Protein AF-A0A0M8W036-F1 (afdb_monomer_lite)

Foldseek 3Di:
DKEKEWADDDPPVVLVVVVVVQVVQFPDWDDPFSFWIWGWGQCVSVVHPPQDDDPNIDTDITGYEYDPGGPPVVVCVVCVPPDDVCVVPVDDDPTDMDIDDDDDDDDPD

Sequence (109 aa):
MLVIELAEAVPRVAIQRLRGFLLGASARFEEKRVGEYDLNIHAESLGITDAGDVDGRRPVLVSLMGPGIGDEAVFEAEHADEVDQESLIGFTPTHAVDVVALVMSPVVV

Radius of gyration: 16.45 Å; chains: 1; bounding box: 38×30×38 Å

Secondary structure (DSSP, 8-state):
-EEEEESSPPPHHHHHHHHHHHHHH-SEEEEEETTEEEEEEEGGGGT-----TTTTEEEEEEEEEBTTBS-HHHHHHHHTT---HHHHHSS--S--EEEEE--------

Structure (mmCIF, N/CA/C/O backbone):
data_AF-A0A0M8W036-F1
#
_entry.id   AF-A0A0M8W036-F1
#
loop_
_atom_site.group_PDB
_atom_site.id
_atom_site.type_symbol
_atom_site.label_atom_id
_atom_site.label_alt_id
_atom_site.label_comp_id
_atom_site.label_asym_id
_atom_site.label_entity_id
_atom_site.label_seq_id
_atom_site.pdbx_PDB_ins_code
_atom_site.Cartn_x
_atom_site.Cartn_y
_atom_site.Cartn_z
_atom_site.occupancy
_ato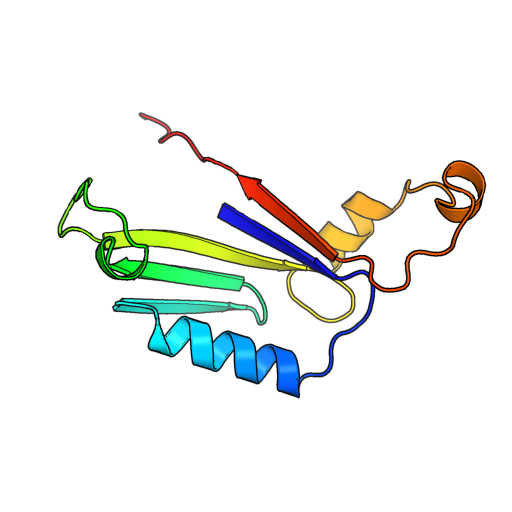m_site.B_iso_or_equiv
_atom_site.auth_seq_id
_atom_site.auth_comp_id
_atom_site.auth_asym_id
_atom_site.auth_atom_id
_atom_site.pdbx_PDB_model_num
ATOM 1 N N . MET A 1 1 ? 4.247 0.476 11.893 1.00 84.50 1 MET A N 1
ATOM 2 C CA . MET A 1 1 ? 4.124 0.925 10.494 1.00 84.50 1 MET A CA 1
ATOM 3 C C . MET A 1 1 ? 4.289 -0.290 9.603 1.00 84.50 1 MET A C 1
ATOM 5 O O . MET A 1 1 ? 5.144 -1.113 9.900 1.00 84.50 1 MET A O 1
ATOM 9 N N . LEU A 1 2 ? 3.448 -0.426 8.586 1.00 89.62 2 LEU A N 1
ATOM 10 C CA . LEU A 1 2 ? 3.546 -1.439 7.542 1.00 89.62 2 LEU A CA 1
ATOM 11 C C . LEU A 1 2 ? 3.945 -0.731 6.246 1.00 89.62 2 LEU A C 1
ATOM 13 O O . LEU A 1 2 ? 3.231 0.173 5.821 1.00 89.62 2 LEU A O 1
ATOM 17 N N . VAL A 1 3 ? 5.056 -1.124 5.641 1.00 90.62 3 VAL A N 1
ATOM 18 C CA . VAL A 1 3 ? 5.494 -0.631 4.330 1.00 90.62 3 VAL A CA 1
ATOM 19 C C . VAL A 1 3 ? 5.396 -1.779 3.335 1.00 90.62 3 VAL A C 1
ATOM 21 O O . VAL A 1 3 ? 5.726 -2.914 3.673 1.00 90.62 3 VAL A O 1
ATOM 24 N N . ILE A 1 4 ? 4.877 -1.491 2.146 1.00 91.81 4 ILE A N 1
ATOM 25 C CA . ILE A 1 4 ? 4.826 -2.412 1.016 1.00 91.81 4 ILE A CA 1
ATOM 26 C C . ILE A 1 4 ? 5.508 -1.720 -0.158 1.00 91.81 4 ILE A C 1
ATOM 28 O O . ILE A 1 4 ? 4.964 -0.769 -0.724 1.00 91.81 4 ILE A O 1
ATOM 32 N N . GLU A 1 5 ? 6.683 -2.204 -0.516 1.00 91.69 5 GLU A N 1
ATOM 33 C CA . GLU A 1 5 ? 7.448 -1.718 -1.659 1.00 91.69 5 GLU A CA 1
ATOM 34 C C . GLU A 1 5 ? 7.105 -2.541 -2.895 1.00 91.69 5 GLU A C 1
ATOM 36 O O . GLU A 1 5 ? 6.937 -3.759 -2.830 1.00 91.69 5 GLU A O 1
ATOM 41 N N . LEU A 1 6 ? 6.937 -1.863 -4.024 1.00 90.62 6 LEU A N 1
ATOM 42 C CA . LEU A 1 6 ? 6.476 -2.423 -5.284 1.00 90.62 6 LEU A CA 1
ATOM 43 C C . LEU A 1 6 ? 7.513 -2.084 -6.349 1.00 90.62 6 LEU A C 1
ATOM 45 O O . LEU A 1 6 ? 7.615 -0.933 -6.757 1.00 90.62 6 LEU A O 1
ATOM 49 N N . ALA A 1 7 ? 8.247 -3.078 -6.841 1.00 86.75 7 ALA A N 1
ATOM 50 C CA . ALA A 1 7 ? 9.274 -2.847 -7.859 1.00 86.75 7 ALA A CA 1
ATOM 51 C C . ALA A 1 7 ? 8.717 -2.405 -9.221 1.00 86.75 7 ALA A C 1
ATOM 53 O O . ALA A 1 7 ? 9.435 -1.852 -10.048 1.00 86.75 7 ALA A O 1
ATOM 54 N N . GLU A 1 8 ? 7.432 -2.654 -9.471 1.00 88.06 8 GLU A N 1
ATOM 55 C CA . GLU A 1 8 ? 6.762 -2.276 -10.708 1.00 88.06 8 GLU A CA 1
ATOM 56 C C . GLU A 1 8 ? 5.490 -1.482 -10.424 1.00 88.06 8 GLU A C 1
ATOM 58 O O . GLU A 1 8 ? 4.811 -1.669 -9.409 1.00 88.06 8 GLU A O 1
ATOM 63 N N . ALA A 1 9 ? 5.116 -0.632 -11.381 1.00 90.12 9 ALA A N 1
ATOM 64 C CA . ALA A 1 9 ? 3.861 0.097 -11.324 1.00 90.12 9 ALA A CA 1
ATOM 65 C C . ALA A 1 9 ? 2.671 -0.874 -11.278 1.00 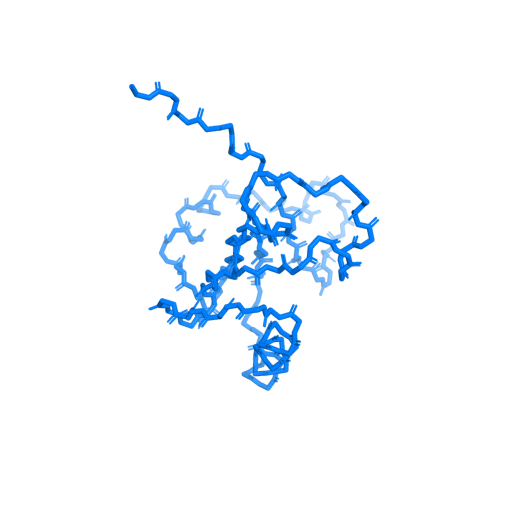90.12 9 ALA A C 1
ATOM 67 O O . ALA A 1 9 ? 2.399 -1.629 -12.215 1.00 90.12 9 ALA A O 1
ATOM 68 N N . VAL A 1 10 ? 1.900 -0.808 -10.197 1.00 88.12 10 VAL A N 1
ATOM 69 C CA . VAL A 1 10 ? 0.731 -1.667 -10.011 1.00 88.12 10 VAL A CA 1
ATOM 70 C C . VAL A 1 10 ? -0.504 -1.048 -10.682 1.00 88.12 10 VAL A C 1
ATOM 72 O O . VAL A 1 10 ? -0.734 0.163 -10.588 1.00 88.12 10 VAL A O 1
ATOM 75 N N . PRO A 1 11 ? -1.375 -1.851 -11.329 1.00 92.31 11 PRO A N 1
ATOM 76 C CA . PRO A 1 11 ? -2.608 -1.342 -11.910 1.00 92.31 11 PRO A CA 1
ATOM 77 C C . PRO A 1 11 ? -3.459 -0.577 -10.892 1.00 92.31 11 PRO A C 1
ATOM 79 O O . PRO A 1 11 ? -3.768 -1.083 -9.812 1.00 92.31 11 PRO A O 1
ATOM 82 N N . ARG A 1 12 ? -3.955 0.606 -11.281 1.00 91.31 12 ARG A N 1
ATOM 83 C CA . ARG A 1 12 ? -4.808 1.458 -10.425 1.00 91.31 12 ARG A CA 1
ATOM 84 C C . ARG A 1 12 ? -5.983 0.703 -9.798 1.00 91.31 12 ARG A C 1
ATOM 86 O O . ARG A 1 12 ? -6.366 0.994 -8.671 1.00 91.31 12 ARG A O 1
ATOM 93 N N . VAL A 1 13 ? -6.548 -0.280 -10.503 1.00 95.12 13 VAL A N 1
ATOM 94 C CA . VAL A 1 13 ? -7.647 -1.114 -9.989 1.00 95.12 13 VAL A CA 1
ATOM 95 C C . VAL A 1 13 ? -7.249 -1.928 -8.753 1.00 95.12 13 VAL A C 1
ATOM 97 O O . VAL A 1 13 ? -8.070 -2.092 -7.856 1.00 95.12 13 VAL A O 1
ATOM 100 N N . ALA A 1 14 ? -6.010 -2.413 -8.668 1.00 92.56 14 ALA A N 1
ATOM 101 C CA . ALA A 1 14 ? -5.530 -3.145 -7.500 1.00 92.56 14 ALA A CA 1
ATOM 102 C C . ALA A 1 14 ? -5.361 -2.206 -6.298 1.00 92.56 14 ALA A C 1
ATOM 104 O O . ALA A 1 14 ? -5.814 -2.537 -5.205 1.00 92.56 14 ALA A O 1
ATOM 105 N N . ILE A 1 15 ? -4.850 -0.992 -6.525 1.00 92.56 15 ILE A N 1
ATOM 106 C CA . ILE A 1 15 ? -4.749 0.050 -5.490 1.00 92.56 15 ILE A CA 1
ATOM 107 C C . ILE A 1 15 ? -6.135 0.433 -4.957 1.00 92.56 15 ILE A C 1
ATOM 109 O O . ILE A 1 15 ? -6.345 0.501 -3.750 1.00 92.56 15 ILE A O 1
ATOM 113 N N . GLN A 1 16 ? -7.126 0.596 -5.840 1.00 94.50 16 GLN A N 1
ATOM 114 C CA . GLN A 1 16 ? -8.506 0.879 -5.430 1.00 94.50 16 GLN A CA 1
ATOM 115 C C . GLN A 1 16 ? -9.146 -0.278 -4.650 1.00 94.50 16 GLN A C 1
ATOM 117 O O . GLN A 1 16 ? -9.900 -0.041 -3.707 1.00 94.50 16 GLN A O 1
ATOM 122 N N . ARG A 1 17 ? -8.838 -1.532 -5.008 1.00 95.88 17 ARG A N 1
ATOM 123 C CA . ARG A 1 17 ? -9.296 -2.711 -4.255 1.00 95.88 17 ARG A CA 1
ATOM 124 C C . ARG A 1 17 ? -8.693 -2.753 -2.857 1.00 95.88 17 ARG A C 1
ATOM 126 O O . ARG A 1 17 ? -9.437 -2.953 -1.901 1.00 95.88 17 ARG A O 1
ATOM 133 N N . LEU A 1 18 ? -7.386 -2.522 -2.736 1.00 93.19 18 LEU A N 1
ATOM 134 C CA . LEU A 1 18 ? -6.714 -2.447 -1.442 1.00 93.19 18 LEU A CA 1
ATOM 135 C C . LEU A 1 18 ? -7.299 -1.319 -0.591 1.00 93.19 18 LEU A C 1
ATOM 137 O O . LEU A 1 18 ? -7.693 -1.555 0.545 1.00 93.19 18 LEU A O 1
ATOM 141 N N . ARG A 1 19 ? -7.463 -0.122 -1.161 1.00 94.62 19 ARG A N 1
ATOM 142 C CA . ARG A 1 19 ? -8.117 1.009 -0.494 1.00 94.62 19 ARG A CA 1
ATOM 143 C C . ARG A 1 19 ? -9.509 0.646 0.027 1.00 94.62 19 ARG A C 1
ATOM 145 O O . ARG A 1 19 ? -9.828 0.942 1.174 1.00 94.62 19 ARG A O 1
ATOM 152 N N . GLY A 1 20 ? -10.337 0.003 -0.799 1.00 95.31 20 GLY A N 1
ATOM 153 C CA . GLY A 1 20 ? -11.675 -0.443 -0.403 1.00 95.31 20 GLY A CA 1
ATOM 154 C C . GLY A 1 20 ? -11.646 -1.461 0.740 1.00 95.31 20 GLY A C 1
ATOM 155 O O . GLY A 1 20 ? -12.445 -1.359 1.669 1.00 95.31 20 GLY A O 1
ATOM 156 N N . PHE A 1 21 ? -10.696 -2.396 0.704 1.00 92.50 21 PHE A N 1
ATOM 157 C CA . PHE A 1 21 ? -10.469 -3.349 1.787 1.00 92.50 21 PHE A CA 1
ATOM 158 C C . PHE A 1 21 ? -10.055 -2.651 3.091 1.00 92.50 21 PHE A C 1
ATOM 160 O O . PHE A 1 21 ? -10.688 -2.872 4.121 1.00 92.50 21 PHE A O 1
ATOM 167 N N . LEU A 1 22 ? -9.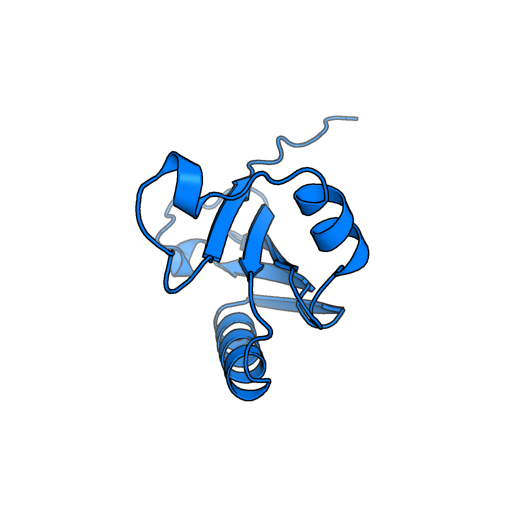052 -1.766 3.046 1.00 92.50 22 LEU A N 1
ATOM 168 C CA . LEU A 1 22 ? -8.567 -1.029 4.218 1.00 92.50 22 LEU A CA 1
ATOM 169 C C . LEU A 1 22 ? -9.669 -0.157 4.828 1.00 92.50 22 LEU A C 1
ATOM 171 O O . LEU A 1 22 ? -9.833 -0.144 6.046 1.00 92.50 22 LEU A O 1
ATOM 175 N N . LEU A 1 23 ? -10.466 0.517 3.996 1.00 93.19 23 LEU A N 1
ATOM 176 C CA . LEU A 1 23 ? -11.617 1.297 4.446 1.00 93.19 23 LEU A CA 1
ATOM 177 C C . LEU A 1 23 ? -12.647 0.425 5.178 1.00 93.19 23 LEU A C 1
ATOM 179 O O . LEU A 1 23 ? -13.132 0.821 6.231 1.00 93.19 23 LEU A O 1
ATOM 183 N N . GLY A 1 24 ? -12.966 -0.757 4.643 1.00 90.44 24 GLY A N 1
ATOM 184 C CA . GLY A 1 24 ? -13.914 -1.682 5.271 1.00 90.44 24 GLY A CA 1
ATOM 185 C C . GLY A 1 24 ? -13.393 -2.324 6.560 1.00 90.44 24 GLY A C 1
ATOM 186 O O . GLY A 1 24 ? -14.183 -2.647 7.442 1.00 90.44 24 GLY A O 1
ATOM 187 N N . ALA A 1 25 ? -12.076 -2.496 6.682 1.00 85.75 25 ALA A N 1
ATOM 188 C CA . ALA A 1 25 ? -11.441 -3.101 7.851 1.00 85.75 25 ALA A CA 1
ATOM 189 C C . ALA A 1 25 ? -11.186 -2.111 9.005 1.00 85.75 25 ALA A C 1
ATOM 191 O O . ALA A 1 25 ? -10.880 -2.539 10.119 1.00 85.75 25 ALA A O 1
ATOM 192 N N . SER A 1 26 ? -11.2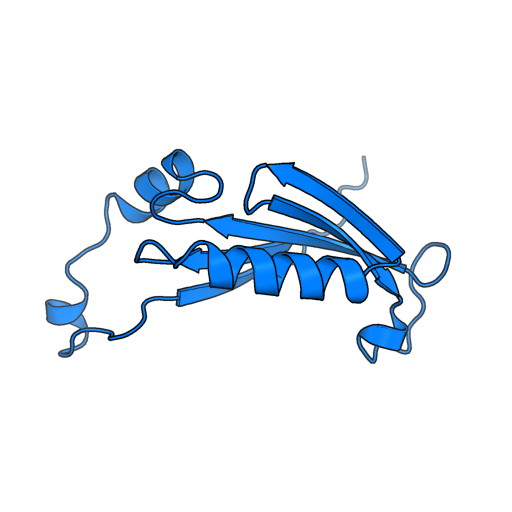98 -0.801 8.761 1.00 90.56 26 SER A N 1
ATOM 193 C CA . SER A 1 26 ? -10.864 0.229 9.709 1.00 90.56 26 SER A CA 1
ATOM 194 C C . SER A 1 26 ? -12.032 0.951 10.384 1.00 90.56 26 SER A C 1
ATOM 196 O O . SER A 1 26 ? -13.028 1.293 9.757 1.00 90.56 26 SER A O 1
ATOM 198 N N . ALA A 1 27 ? -11.877 1.257 11.672 1.00 89.12 27 ALA A N 1
ATOM 199 C CA . ALA A 1 27 ? -12.761 2.144 12.431 1.00 89.12 27 ALA A CA 1
ATOM 200 C C . ALA A 1 27 ? -12.528 3.628 12.096 1.00 89.12 27 ALA A C 1
ATOM 202 O O . ALA A 1 27 ? -13.453 4.437 12.144 1.00 89.12 27 ALA A O 1
ATOM 203 N N . ARG A 1 28 ? -11.283 3.992 11.761 1.00 92.19 28 ARG A N 1
ATOM 204 C CA . ARG A 1 28 ? -10.917 5.286 11.169 1.00 92.19 28 ARG A CA 1
ATOM 205 C C . ARG A 1 28 ? -10.007 5.034 9.981 1.00 92.19 28 ARG A C 1
ATOM 207 O O . ARG A 1 28 ? -9.104 4.212 10.083 1.00 92.19 28 ARG A O 1
ATOM 214 N N . PHE A 1 29 ? -10.238 5.769 8.904 1.00 94.50 29 PHE A N 1
ATOM 215 C CA . PHE A 1 29 ? -9.454 5.709 7.682 1.00 94.50 29 PHE A CA 1
ATOM 216 C C . PHE A 1 29 ? -9.136 7.133 7.236 1.00 94.50 29 PHE A C 1
ATOM 218 O O . PHE A 1 29 ? -10.048 7.945 7.062 1.00 94.50 29 PHE A O 1
ATOM 225 N N . GLU A 1 30 ? -7.860 7.424 7.036 1.00 96.44 30 GLU A N 1
ATOM 226 C CA . GLU A 1 30 ? -7.380 8.667 6.449 1.00 96.44 30 GLU A CA 1
ATOM 227 C C . GLU A 1 30 ? -6.308 8.340 5.407 1.00 96.44 30 GLU A C 1
ATOM 229 O O . GLU A 1 30 ? -5.376 7.591 5.675 1.00 96.44 30 GLU A O 1
ATOM 234 N N . GLU A 1 31 ? -6.458 8.878 4.200 1.00 95.19 31 GLU A N 1
ATOM 235 C CA . GLU A 1 31 ? -5.490 8.718 3.115 1.00 95.19 31 GLU A CA 1
ATOM 236 C C . GLU A 1 31 ? -4.808 10.068 2.901 1.00 95.19 31 GLU A C 1
ATOM 238 O O . GLU A 1 31 ? -5.426 10.998 2.379 1.00 95.19 31 GLU A O 1
ATOM 243 N N . LYS A 1 32 ? -3.558 10.197 3.358 1.00 91.12 32 LYS A N 1
ATOM 244 C CA . LYS A 1 32 ? -2.802 11.465 3.298 1.00 91.12 32 LYS A CA 1
ATOM 245 C C . LYS A 1 32 ? -2.331 11.756 1.877 1.00 91.12 32 LYS A C 1
ATOM 247 O O . LYS A 1 32 ? -2.364 12.895 1.415 1.00 91.12 32 LYS A O 1
ATOM 252 N N . ARG A 1 33 ? -1.940 10.694 1.176 1.00 90.75 33 ARG A N 1
ATOM 253 C CA . ARG A 1 33 ? -1.608 10.646 -0.250 1.00 90.75 33 ARG A CA 1
ATOM 254 C C . ARG A 1 33 ? -1.975 9.267 -0.785 1.00 90.75 33 ARG A C 1
ATOM 256 O O . ARG A 1 33 ? -2.128 8.325 -0.013 1.00 90.75 33 ARG A O 1
ATOM 263 N N . VAL A 1 34 ? -2.095 9.134 -2.104 1.00 91.81 34 VAL A N 1
ATOM 264 C CA . VAL A 1 34 ? -2.361 7.828 -2.724 1.00 91.81 34 VAL A CA 1
ATOM 265 C C . VAL A 1 34 ? -1.246 6.852 -2.345 1.00 91.81 34 VAL A C 1
ATOM 267 O O . VAL A 1 34 ? -0.091 7.080 -2.697 1.00 91.81 34 VAL A O 1
ATOM 270 N N . GLY A 1 35 ? -1.612 5.781 -1.639 1.00 92.12 35 GLY A N 1
ATOM 271 C CA . GLY A 1 35 ? -0.678 4.783 -1.116 1.00 92.12 35 GLY A CA 1
ATOM 272 C C . GLY A 1 35 ? -0.304 4.953 0.359 1.00 92.12 35 GLY A C 1
ATOM 273 O O . GLY A 1 35 ? 0.277 4.035 0.914 1.00 92.12 35 GLY A O 1
ATOM 274 N N . GLU A 1 36 ? -0.671 6.050 1.026 1.00 94.44 36 GLU A N 1
ATOM 275 C CA . GLU A 1 36 ? -0.370 6.269 2.448 1.00 94.44 36 GLU A CA 1
ATOM 276 C C . GLU A 1 36 ? -1.656 6.365 3.273 1.00 94.44 36 GLU A C 1
ATOM 278 O O . GLU A 1 36 ? -2.449 7.303 3.126 1.00 94.44 36 GLU A O 1
ATOM 283 N N . TYR A 1 37 ? -1.846 5.393 4.160 1.00 94.56 37 TYR A N 1
ATOM 284 C CA . TYR A 1 37 ? -3.077 5.183 4.908 1.00 94.56 37 TYR A CA 1
ATOM 285 C C . TYR A 1 37 ? -2.818 5.199 6.411 1.00 94.56 37 TYR A C 1
ATOM 287 O O . TYR A 1 37 ? -2.101 4.353 6.942 1.00 94.56 37 TYR A O 1
ATOM 295 N N . ASP A 1 38 ? -3.457 6.133 7.101 1.00 94.44 38 ASP A N 1
ATOM 296 C CA . ASP A 1 38 ? -3.490 6.228 8.555 1.00 94.44 38 ASP A CA 1
ATOM 297 C C . ASP A 1 38 ? -4.808 5.621 9.055 1.00 94.44 38 ASP A C 1
ATOM 299 O O . ASP A 1 38 ? -5.906 6.123 8.779 1.00 94.44 38 ASP A O 1
ATOM 303 N N . LEU A 1 39 ? -4.703 4.467 9.712 1.00 92.31 39 LEU A N 1
ATOM 304 C CA . LEU A 1 39 ? -5.829 3.614 10.067 1.00 92.31 39 LEU A CA 1
ATOM 305 C C . LEU A 1 39 ? -5.935 3.470 11.581 1.00 92.31 39 LEU A C 1
ATOM 307 O O . LEU A 1 39 ? -4.935 3.329 12.277 1.00 92.31 39 LEU A O 1
ATOM 311 N N . ASN A 1 40 ? -7.161 3.381 12.091 1.00 91.12 40 ASN A N 1
ATOM 312 C CA . ASN A 1 40 ? -7.414 2.736 13.378 1.00 91.12 40 ASN A CA 1
ATOM 313 C C . ASN A 1 40 ? -8.224 1.472 13.140 1.00 91.12 40 ASN A C 1
ATOM 315 O O . ASN A 1 40 ? -9.342 1.554 12.633 1.00 91.12 40 ASN A O 1
ATOM 319 N N . ILE A 1 41 ? -7.691 0.321 13.536 1.00 86.94 41 ILE A N 1
ATOM 320 C CA . ILE A 1 41 ? -8.338 -0.984 13.365 1.00 86.94 41 ILE A CA 1
ATOM 321 C C . ILE A 1 41 ? -8.770 -1.505 14.737 1.00 86.94 41 ILE A C 1
ATOM 323 O O . ILE A 1 41 ? -8.058 -1.324 15.724 1.00 86.94 41 ILE A O 1
ATOM 327 N N . HIS A 1 42 ? -9.938 -2.139 14.827 1.00 82.31 42 HIS A N 1
ATOM 328 C CA . HIS A 1 42 ? -10.338 -2.836 16.051 1.00 82.31 42 HIS A CA 1
ATOM 329 C C . HIS A 1 42 ? -9.402 -4.024 16.306 1.00 82.31 42 HIS A C 1
ATOM 331 O O . HIS A 1 42 ? -9.192 -4.839 15.409 1.00 82.31 42 HIS A O 1
ATOM 337 N N . ALA A 1 43 ? -8.856 -4.144 17.520 1.00 77.69 43 ALA A N 1
ATOM 338 C CA . ALA A 1 43 ? -7.940 -5.232 17.877 1.00 77.69 43 ALA A CA 1
ATOM 339 C C . ALA A 1 43 ? -8.562 -6.619 17.619 1.00 77.69 43 ALA A C 1
ATOM 341 O O . ALA A 1 43 ? -7.900 -7.514 17.097 1.00 77.69 43 ALA A O 1
ATOM 342 N N . GLU A 1 44 ? -9.865 -6.754 17.869 1.00 78.69 44 GLU A N 1
ATOM 343 C CA . GLU A 1 44 ? -10.646 -7.968 17.609 1.00 78.69 44 GLU A CA 1
ATOM 344 C C . GLU A 1 44 ? -10.645 -8.370 16.127 1.00 78.69 44 GLU A C 1
ATOM 346 O O . GLU A 1 44 ? -10.489 -9.549 15.810 1.00 78.69 44 GLU A O 1
ATOM 351 N N . SER A 1 45 ? -10.729 -7.400 15.208 1.00 79.06 45 SER A N 1
ATOM 352 C CA . SER A 1 45 ? -10.643 -7.645 13.760 1.00 79.06 45 SER A CA 1
ATOM 353 C C . SER A 1 45 ? -9.267 -8.160 13.328 1.00 79.06 45 SER A C 1
ATOM 355 O O . SER A 1 45 ? -9.146 -8.765 12.266 1.00 79.06 45 SER A O 1
ATOM 357 N N . LEU A 1 46 ? -8.234 -7.929 14.142 1.00 73.62 46 LEU A N 1
ATOM 358 C CA . LEU A 1 46 ? -6.874 -8.436 13.942 1.00 73.62 46 LEU A CA 1
ATOM 359 C C . LEU A 1 46 ? -6.622 -9.758 14.687 1.00 73.62 46 LEU A C 1
ATOM 361 O O . LEU A 1 46 ? -5.501 -10.260 14.670 1.00 73.62 46 LEU A O 1
ATOM 365 N N . GLY A 1 47 ? -7.631 -10.317 15.367 1.00 75.00 47 GLY A N 1
ATOM 366 C CA . GLY A 1 47 ? -7.473 -11.500 16.217 1.00 75.00 47 GLY A CA 1
ATOM 367 C C . GLY A 1 47 ? -6.657 -11.239 17.489 1.00 75.00 47 GLY A C 1
ATOM 368 O O . GLY A 1 47 ? -6.163 -12.181 18.106 1.00 75.00 47 GLY A O 1
ATOM 369 N N . ILE A 1 48 ? -6.497 -9.973 17.883 1.00 71.56 48 ILE A N 1
ATOM 370 C CA . ILE A 1 48 ? -5.748 -9.560 19.070 1.00 71.56 48 ILE A CA 1
ATOM 371 C C . ILE A 1 48 ? -6.731 -9.428 20.234 1.00 71.56 48 ILE A C 1
ATOM 373 O O . ILE A 1 48 ? -7.614 -8.574 20.222 1.00 71.56 48 ILE A O 1
ATOM 377 N N . THR A 1 49 ? -6.564 -10.264 21.258 1.00 66.88 49 THR A N 1
ATOM 378 C CA . THR A 1 49 ? -7.415 -10.261 22.462 1.00 66.88 49 THR A CA 1
ATOM 379 C C . THR A 1 49 ? -6.953 -9.273 23.530 1.00 66.88 49 THR A C 1
ATOM 381 O O . THR A 1 49 ? -7.690 -9.006 24.475 1.00 66.88 49 THR A O 1
ATOM 384 N N . ASP A 1 50 ? -5.733 -8.748 23.407 1.00 66.94 50 ASP A N 1
ATOM 385 C CA . ASP A 1 50 ? -5.204 -7.730 24.309 1.00 66.94 50 ASP A CA 1
ATOM 386 C C . ASP A 1 50 ? -5.652 -6.345 23.827 1.00 66.94 50 ASP A C 1
ATOM 388 O O . ASP A 1 50 ? -5.089 -5.767 22.889 1.00 66.94 50 ASP A O 1
ATOM 392 N N . ALA A 1 51 ? -6.727 -5.837 24.431 1.00 57.31 51 ALA A N 1
ATOM 393 C CA . ALA A 1 51 ? -7.243 -4.495 24.202 1.00 57.31 51 ALA A CA 1
ATOM 394 C C . ALA A 1 51 ? -6.261 -3.476 24.796 1.00 57.31 51 ALA A C 1
ATOM 396 O O . ALA A 1 51 ? -6.444 -2.967 25.893 1.00 57.31 51 ALA A O 1
ATOM 397 N N . GLY A 1 52 ? -5.165 -3.217 24.087 1.00 57.25 52 GLY A N 1
ATOM 398 C CA . GLY A 1 52 ? -4.209 -2.185 24.515 1.00 57.25 52 GLY A CA 1
ATOM 399 C C . GLY A 1 52 ? -4.802 -0.779 24.408 1.00 57.25 52 GLY A C 1
ATOM 400 O O . GLY A 1 52 ? -5.978 -0.624 24.090 1.00 57.25 52 GLY A O 1
ATOM 401 N N . ASP A 1 53 ? -3.949 0.214 24.629 1.00 59.22 53 ASP A N 1
ATOM 402 C CA . ASP A 1 53 ? -4.344 1.534 25.119 1.00 59.22 53 ASP A CA 1
ATOM 403 C C . ASP A 1 53 ? -5.434 2.265 24.303 1.00 59.22 53 ASP A C 1
ATOM 405 O O . ASP A 1 53 ? -5.377 2.337 23.076 1.00 59.22 53 ASP A O 1
ATOM 409 N N . VAL A 1 54 ? -6.407 2.786 25.061 1.00 58.06 54 VAL A N 1
ATOM 410 C CA . VAL A 1 54 ? -7.649 3.508 24.717 1.00 58.06 54 VAL A CA 1
ATOM 411 C C . VAL A 1 54 ? -8.555 2.848 23.651 1.00 58.06 54 VAL A C 1
ATOM 413 O O . VAL A 1 54 ? -8.255 2.774 22.462 1.00 58.06 54 VAL A O 1
ATOM 416 N N . ASP A 1 55 ? -9.747 2.422 24.086 1.00 70.69 55 ASP A N 1
ATOM 417 C CA . ASP A 1 55 ? -10.879 1.944 23.266 1.00 70.69 55 ASP A CA 1
ATOM 418 C C . ASP A 1 55 ? -10.671 0.658 22.433 1.00 70.69 55 ASP A C 1
ATOM 420 O O . ASP A 1 55 ? -11.485 0.349 21.558 1.00 70.69 55 ASP A O 1
ATOM 424 N N . GLY A 1 56 ? -9.614 -0.127 22.684 1.00 75.88 56 GLY A N 1
ATOM 425 C CA . GLY A 1 56 ? -9.399 -1.417 22.004 1.00 75.88 56 GLY A CA 1
ATOM 426 C C . GLY A 1 56 ? -9.102 -1.285 20.504 1.00 75.88 56 GLY A C 1
ATOM 427 O O . GLY A 1 56 ? -9.278 -2.233 19.731 1.00 75.88 56 GLY A O 1
ATOM 428 N N . ARG A 1 57 ? -8.664 -0.098 20.075 1.00 81.75 57 ARG A N 1
ATOM 429 C CA . ARG A 1 57 ? -8.257 0.197 18.700 1.00 81.75 57 ARG A CA 1
ATOM 430 C C . ARG A 1 57 ? -6.737 0.213 18.597 1.00 81.75 57 ARG A C 1
ATOM 432 O O . ARG A 1 57 ? -6.014 0.403 19.573 1.00 81.75 57 ARG A O 1
ATOM 439 N N . ARG A 1 58 ? -6.238 -0.036 17.394 1.00 82.19 58 ARG A N 1
ATOM 440 C CA . ARG A 1 58 ? -4.813 -0.043 17.082 1.00 82.19 58 ARG A CA 1
ATOM 441 C C . ARG A 1 58 ? -4.538 0.936 15.952 1.00 82.19 58 ARG A C 1
ATOM 443 O O . ARG A 1 58 ? -5.089 0.728 14.867 1.00 82.19 58 ARG A O 1
ATOM 450 N N . PRO A 1 59 ? -3.707 1.965 16.185 1.00 87.19 59 PRO A N 1
ATOM 451 C CA . PRO A 1 59 ? -3.234 2.806 15.103 1.00 87.19 59 PRO A CA 1
ATOM 452 C C . PRO A 1 59 ? -2.291 1.991 14.214 1.00 87.19 59 PRO A C 1
ATOM 454 O O . PRO A 1 59 ? -1.362 1.337 14.696 1.00 87.19 59 PRO A O 1
ATOM 457 N N . VAL A 1 60 ? -2.537 2.019 12.910 1.00 87.00 60 VAL A N 1
ATOM 458 C CA . VAL A 1 60 ? -1.730 1.350 11.892 1.00 87.00 60 VAL A CA 1
ATOM 459 C C . VAL A 1 60 ? -1.503 2.328 10.751 1.00 87.00 60 VAL A C 1
ATOM 461 O O . VAL A 1 60 ? -2.440 2.731 10.071 1.00 87.00 60 VAL A O 1
ATOM 464 N N . LEU A 1 61 ? -0.241 2.678 10.526 1.00 91.19 61 LEU A N 1
ATOM 465 C CA . LEU A 1 61 ? 0.184 3.377 9.318 1.00 91.19 61 LEU A CA 1
ATOM 466 C C . LEU A 1 61 ? 0.578 2.338 8.266 1.00 91.19 61 LEU A C 1
ATOM 468 O O . LEU A 1 61 ? 1.439 1.503 8.559 1.00 91.19 61 LEU A O 1
ATOM 472 N N . VAL A 1 62 ? -0.038 2.395 7.086 1.00 92.31 62 VAL A N 1
ATOM 473 C CA . VAL A 1 62 ? 0.288 1.573 5.911 1.00 92.31 62 VAL A CA 1
ATOM 474 C C . VAL A 1 62 ? 0.822 2.482 4.804 1.00 92.31 62 VAL A C 1
ATOM 476 O O . VAL A 1 62 ? 0.136 3.427 4.425 1.00 92.31 62 VAL A O 1
ATOM 479 N N . SER A 1 63 ? 2.008 2.191 4.275 1.00 92.94 63 SER A N 1
ATOM 480 C CA . SER A 1 63 ? 2.626 2.914 3.159 1.00 92.94 63 SER A CA 1
ATOM 481 C C . SER A 1 63 ? 2.870 1.967 1.989 1.00 92.94 63 SER A 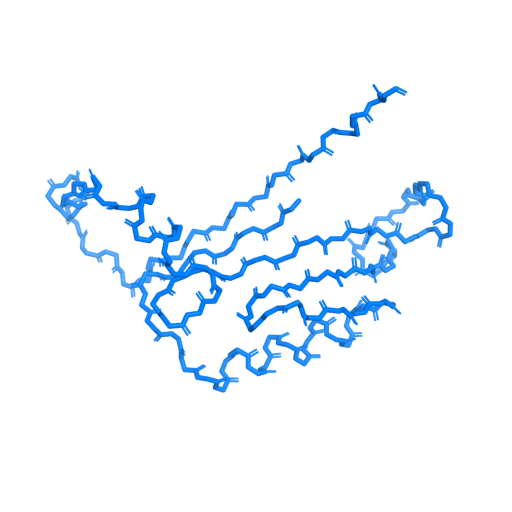C 1
ATOM 483 O O . SER A 1 63 ? 3.458 0.906 2.171 1.00 92.94 63 SER A O 1
ATOM 485 N N . LEU A 1 64 ? 2.406 2.334 0.800 1.00 94.06 64 LEU A N 1
ATOM 486 C CA . LEU A 1 64 ? 2.737 1.700 -0.472 1.00 94.06 64 LEU A CA 1
ATOM 487 C C . LEU A 1 64 ? 3.741 2.590 -1.183 1.00 94.06 64 LEU A C 1
ATOM 489 O O . LEU A 1 64 ? 3.463 3.777 -1.347 1.00 94.06 64 LEU A O 1
ATOM 493 N N . MET A 1 65 ? 4.859 2.034 -1.624 1.00 92.50 65 MET A N 1
ATOM 494 C CA . MET A 1 65 ? 5.937 2.790 -2.259 1.00 92.50 65 MET A CA 1
ATOM 495 C C . MET A 1 65 ? 6.409 2.048 -3.505 1.00 92.50 65 MET A C 1
ATOM 497 O O . MET A 1 65 ? 6.373 0.822 -3.542 1.00 92.50 65 MET A O 1
ATOM 501 N N . GLY A 1 66 ? 6.756 2.785 -4.553 1.00 91.94 66 GLY A N 1
ATOM 502 C CA . GLY A 1 66 ? 7.153 2.212 -5.835 1.00 91.94 66 GLY A CA 1
ATOM 503 C C . GLY A 1 66 ? 6.776 3.112 -7.009 1.00 91.94 66 GLY A C 1
ATOM 504 O O . GLY A 1 66 ? 6.196 4.186 -6.802 1.00 91.94 66 GLY A O 1
ATOM 505 N N . PRO A 1 67 ? 7.039 2.677 -8.252 1.00 92.06 67 PRO A N 1
ATOM 506 C CA . PRO A 1 67 ? 6.802 3.492 -9.435 1.00 92.06 67 PRO A CA 1
ATOM 507 C C . PRO A 1 67 ? 5.353 3.997 -9.525 1.00 92.06 67 PRO A C 1
ATOM 509 O O . PRO A 1 67 ? 4.394 3.221 -9.629 1.00 92.06 67 PRO A O 1
ATOM 512 N N . GLY A 1 68 ? 5.180 5.321 -9.492 1.00 91.75 68 GLY A N 1
ATOM 513 C CA . GLY A 1 68 ? 3.888 6.003 -9.575 1.00 91.75 68 GLY A CA 1
ATOM 514 C C . GLY A 1 68 ? 2.957 5.889 -8.355 1.00 91.75 68 GLY A C 1
ATOM 515 O O . GLY A 1 68 ? 1.768 6.210 -8.493 1.00 91.75 68 GLY A O 1
ATOM 516 N N . ILE A 1 69 ? 3.433 5.450 -7.181 1.00 93.00 69 ILE A N 1
ATOM 517 C CA . ILE A 1 69 ? 2.633 5.386 -5.944 1.00 93.00 69 ILE A CA 1
ATOM 518 C C . ILE A 1 69 ? 3.421 5.783 -4.689 1.00 93.00 69 ILE A C 1
ATOM 520 O O . ILE A 1 69 ? 4.619 5.547 -4.582 1.00 93.00 69 ILE A O 1
ATOM 524 N N . GLY A 1 70 ? 2.727 6.381 -3.714 1.00 90.69 70 GLY A N 1
ATOM 525 C CA . GLY A 1 70 ? 3.335 6.779 -2.449 1.00 90.69 70 GLY A CA 1
ATOM 526 C C . GLY A 1 70 ? 4.396 7.854 -2.619 1.00 90.69 70 GLY A C 1
ATOM 527 O O . GLY A 1 70 ? 4.206 8.818 -3.373 1.00 90.69 70 GLY A O 1
ATOM 528 N N . ASP A 1 71 ? 5.488 7.713 -1.870 1.00 90.56 71 ASP A N 1
ATOM 529 C CA . ASP A 1 71 ? 6.679 8.546 -2.005 1.00 90.56 71 ASP A CA 1
ATOM 530 C C . ASP A 1 71 ? 7.722 7.879 -2.910 1.00 90.56 71 ASP A C 1
ATOM 532 O O . ASP A 1 71 ? 8.680 7.263 -2.454 1.00 90.56 71 ASP A O 1
ATOM 536 N N . GLU A 1 72 ? 7.504 8.002 -4.218 1.00 91.00 72 GLU A N 1
ATOM 537 C CA . GLU A 1 72 ? 8.406 7.475 -5.247 1.00 91.00 72 GLU A CA 1
ATOM 538 C C . GLU A 1 72 ? 9.827 8.045 -5.123 1.00 91.00 72 GLU A C 1
ATOM 540 O O . GLU A 1 72 ? 10.789 7.343 -5.391 1.00 91.00 72 GLU A O 1
ATOM 545 N N . ALA A 1 73 ? 9.992 9.285 -4.648 1.00 91.19 73 ALA A N 1
ATOM 546 C CA . ALA A 1 73 ? 11.321 9.865 -4.476 1.00 91.19 73 ALA A CA 1
ATOM 547 C C . ALA A 1 73 ? 12.114 9.182 -3.352 1.00 91.19 73 ALA A C 1
ATOM 549 O O . ALA A 1 73 ? 13.325 9.017 -3.483 1.00 91.19 73 ALA A O 1
ATOM 550 N N . VAL A 1 74 ? 11.446 8.794 -2.260 1.00 89.88 74 VAL A N 1
ATOM 551 C CA . VAL A 1 74 ? 12.076 8.008 -1.189 1.00 89.88 74 VAL A CA 1
ATOM 552 C C . VAL A 1 74 ? 12.394 6.599 -1.680 1.00 89.88 74 VAL A C 1
ATOM 554 O O . VAL A 1 74 ? 13.528 6.173 -1.509 1.00 89.88 74 VAL A O 1
ATOM 557 N N . PHE A 1 75 ? 11.453 5.938 -2.365 1.00 90.50 75 PHE A N 1
ATOM 558 C CA . PHE A 1 75 ? 11.6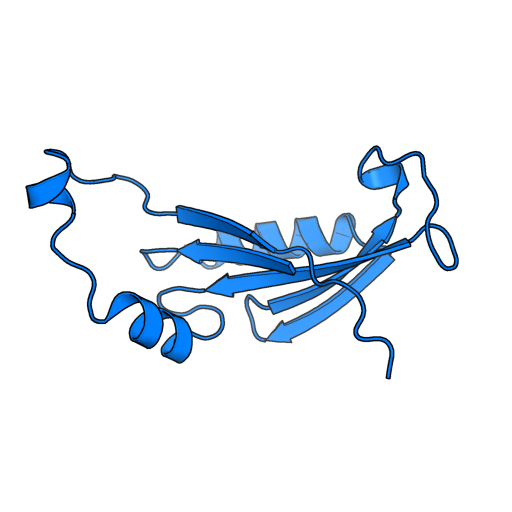76 4.619 -2.968 1.00 90.50 75 PHE A CA 1
ATOM 559 C C . PHE A 1 75 ? 12.913 4.620 -3.883 1.00 90.50 75 PHE A C 1
ATOM 561 O O . PHE A 1 75 ? 13.863 3.878 -3.662 1.00 90.50 75 PHE A O 1
ATOM 568 N N . GLU A 1 76 ? 12.966 5.526 -4.861 1.00 90.88 76 GLU A N 1
ATOM 569 C CA . GLU A 1 76 ? 14.108 5.636 -5.777 1.00 90.88 76 GLU A CA 1
ATOM 570 C C . GLU A 1 76 ? 15.422 5.935 -5.040 1.00 90.88 76 GLU A C 1
ATOM 572 O O . GLU A 1 76 ? 16.471 5.422 -5.417 1.00 90.88 76 GLU A O 1
ATOM 577 N N . ALA A 1 77 ? 15.390 6.745 -3.976 1.00 91.69 77 ALA A N 1
ATOM 578 C CA . ALA A 1 77 ? 16.580 7.038 -3.180 1.00 91.69 77 ALA A CA 1
ATOM 579 C C . ALA A 1 77 ? 17.069 5.828 -2.364 1.00 91.69 77 ALA A C 1
ATOM 581 O O . ALA A 1 77 ? 18.277 5.664 -2.208 1.00 91.69 77 ALA A O 1
ATOM 582 N N . GLU A 1 78 ? 16.161 4.996 -1.850 1.00 87.75 78 GLU A N 1
ATOM 583 C CA . GLU A 1 78 ? 16.487 3.781 -1.092 1.00 87.75 78 GLU A CA 1
ATOM 584 C C . GLU A 1 78 ? 17.041 2.671 -1.997 1.00 87.75 78 GLU A C 1
ATOM 586 O O . GLU A 1 78 ? 17.952 1.952 -1.584 1.00 87.75 78 GLU A O 1
ATOM 591 N N . HIS A 1 79 ? 16.578 2.594 -3.249 1.00 86.88 79 HIS A N 1
ATOM 592 C CA . HIS A 1 79 ? 17.011 1.574 -4.212 1.00 86.88 79 HIS A CA 1
ATOM 593 C C . HIS A 1 79 ? 18.092 2.049 -5.206 1.00 86.88 79 HIS A C 1
ATOM 595 O O . HIS A 1 79 ? 18.539 1.269 -6.047 1.00 86.88 79 HIS A O 1
ATOM 601 N N . ALA A 1 80 ? 18.563 3.299 -5.117 1.00 87.88 80 ALA A N 1
ATOM 602 C CA . ALA A 1 80 ? 19.526 3.877 -6.068 1.00 87.88 80 ALA A CA 1
ATOM 603 C C . ALA A 1 80 ? 20.850 3.098 -6.176 1.00 87.88 80 ALA A C 1
ATOM 605 O O . ALA A 1 80 ? 21.467 3.063 -7.243 1.00 87.88 80 ALA A O 1
ATOM 606 N N . ASP A 1 81 ? 21.282 2.489 -5.071 1.00 86.31 81 ASP A N 1
ATOM 607 C CA . ASP A 1 81 ? 22.535 1.739 -4.971 1.00 86.31 81 ASP A CA 1
ATOM 608 C C . ASP A 1 81 ? 22.318 0.215 -5.041 1.00 86.31 81 ASP A C 1
ATOM 610 O O . ASP A 1 81 ? 23.234 -0.562 -4.742 1.00 86.31 81 ASP A O 1
ATOM 614 N N . GLU A 1 82 ? 21.118 -0.244 -5.419 1.00 80.19 82 GLU A N 1
ATOM 615 C CA . GLU A 1 82 ? 20.859 -1.672 -5.562 1.00 80.19 82 GLU A CA 1
ATOM 616 C C . GLU A 1 82 ? 21.682 -2.288 -6.692 1.00 80.19 82 GLU A C 1
ATOM 618 O O . GLU A 1 82 ? 21.759 -1.816 -7.827 1.00 80.19 82 GLU A O 1
ATOM 623 N N . VAL A 1 83 ? 22.323 -3.396 -6.346 1.00 78.31 83 VAL A N 1
ATOM 624 C CA . VAL A 1 83 ? 23.103 -4.214 -7.267 1.00 78.31 83 VAL A CA 1
ATOM 625 C C . VAL A 1 83 ? 22.185 -5.140 -8.054 1.00 78.31 83 VAL A C 1
ATOM 627 O O . VAL A 1 83 ? 21.129 -5.534 -7.563 1.00 78.31 83 VAL A O 1
ATOM 630 N N . ASP A 1 84 ? 22.621 -5.539 -9.251 1.00 78.81 84 ASP A N 1
ATOM 631 C CA . ASP A 1 84 ? 21.908 -6.530 -10.059 1.00 78.81 84 ASP A CA 1
ATOM 632 C C . ASP A 1 84 ? 21.686 -7.823 -9.257 1.00 78.81 84 ASP A C 1
ATOM 634 O O . ASP A 1 84 ? 22.604 -8.626 -9.048 1.00 78.81 84 ASP A O 1
ATOM 638 N N . GLN A 1 85 ? 20.450 -7.999 -8.784 1.00 77.44 85 GLN A N 1
ATOM 639 C CA . GLN A 1 85 ? 20.081 -9.117 -7.932 1.00 77.44 85 GLN A CA 1
ATOM 640 C C . GLN A 1 85 ? 20.148 -10.438 -8.695 1.00 77.44 85 GLN A C 1
ATOM 642 O O . GLN A 1 85 ? 20.536 -11.439 -8.097 1.00 77.44 85 GLN A O 1
ATOM 647 N N . GLU A 1 86 ? 19.854 -10.459 -10.001 1.00 80.06 86 GLU A N 1
ATOM 648 C CA . GLU A 1 86 ? 19.894 -11.685 -10.809 1.00 80.06 86 GLU A CA 1
ATOM 649 C C . GLU A 1 86 ? 21.306 -12.275 -10.832 1.00 80.06 86 GLU A C 1
ATOM 651 O O . GLU A 1 86 ? 21.482 -13.478 -10.617 1.00 80.06 86 GLU A O 1
ATOM 656 N N . SER A 1 87 ? 22.319 -11.417 -10.977 1.00 82.31 87 SER A N 1
ATOM 657 C CA . SER A 1 87 ? 23.729 -11.809 -10.892 1.00 82.31 87 SER A CA 1
ATOM 658 C C . SER A 1 87 ? 24.119 -12.400 -9.530 1.00 82.31 87 SER A C 1
ATOM 660 O O . SER A 1 87 ? 25.063 -13.190 -9.455 1.00 82.31 87 SER A O 1
ATOM 662 N N . LEU A 1 88 ? 23.413 -12.050 -8.450 1.00 83.06 88 LEU A N 1
ATOM 663 C CA . LEU A 1 88 ? 23.693 -12.541 -7.096 1.00 83.06 88 LEU A CA 1
ATOM 664 C C . LEU A 1 88 ? 22.899 -13.796 -6.722 1.00 83.06 88 LEU A C 1
ATOM 666 O O . LEU A 1 88 ? 23.429 -14.667 -6.033 1.00 83.06 88 LEU A O 1
ATOM 670 N N . ILE A 1 89 ? 21.638 -13.890 -7.149 1.00 82.06 89 ILE A N 1
ATOM 671 C CA . ILE A 1 89 ? 20.709 -14.949 -6.719 1.00 82.06 89 ILE A CA 1
ATOM 672 C C . ILE A 1 89 ? 20.467 -16.016 -7.796 1.00 82.06 89 ILE A C 1
ATOM 674 O O . ILE A 1 89 ? 19.930 -17.079 -7.488 1.00 82.06 89 ILE A O 1
ATOM 678 N N . GLY A 1 90 ? 20.891 -15.777 -9.042 1.00 84.88 90 GLY A N 1
ATOM 679 C CA . GLY A 1 90 ? 20.827 -16.738 -10.148 1.00 84.88 90 GLY A CA 1
ATOM 680 C C . GLY A 1 90 ? 19.442 -16.911 -10.778 1.00 84.88 90 GLY A C 1
ATOM 681 O O . GLY A 1 90 ? 19.220 -17.892 -11.489 1.00 84.88 90 GLY A O 1
ATOM 682 N N . PHE A 1 91 ? 18.506 -16.000 -10.504 1.00 79.38 91 PHE A N 1
ATOM 683 C CA . PHE A 1 91 ? 17.189 -15.937 -11.139 1.00 79.38 91 PHE A CA 1
ATOM 684 C C . PHE A 1 91 ? 16.636 -14.507 -11.103 1.00 79.38 91 PHE A C 1
ATOM 686 O O . PHE A 1 91 ? 16.980 -13.733 -10.213 1.00 79.38 91 PHE A O 1
ATOM 693 N N . THR A 1 92 ? 15.735 -14.179 -12.029 1.00 74.06 92 THR A N 1
ATOM 694 C CA . THR A 1 92 ? 14.982 -12.917 -12.019 1.00 74.06 92 THR A CA 1
ATOM 695 C C . THR A 1 92 ? 13.735 -13.064 -11.131 1.00 74.06 92 THR A C 1
ATOM 697 O O . THR A 1 92 ? 12.876 -13.906 -11.433 1.00 74.06 92 THR A O 1
ATOM 700 N N . PRO A 1 93 ? 13.585 -12.296 -10.035 1.00 68.44 93 PRO A N 1
ATOM 701 C CA . PRO A 1 93 ? 12.338 -12.264 -9.280 1.00 68.44 93 PRO A CA 1
ATOM 702 C C . PRO A 1 93 ? 11.184 -11.842 -10.194 1.00 68.44 93 PRO A C 1
ATOM 704 O O . PRO A 1 93 ? 11.263 -10.839 -10.891 1.00 68.44 93 PRO A O 1
ATOM 707 N N . THR A 1 94 ? 10.098 -12.616 -10.206 1.00 69.44 94 THR A N 1
ATOM 708 C CA . THR A 1 94 ? 8.924 -12.305 -11.049 1.00 69.44 94 THR A CA 1
ATOM 709 C C . THR A 1 94 ? 7.981 -11.291 -10.408 1.00 69.44 94 THR A C 1
ATOM 711 O O . THR A 1 94 ? 7.116 -10.746 -11.080 1.00 69.44 94 THR A O 1
ATOM 714 N N . HIS A 1 95 ? 8.119 -11.090 -9.097 1.00 66.44 95 HIS A N 1
ATOM 715 C CA . HIS A 1 95 ? 7.379 -10.131 -8.292 1.00 66.44 95 HIS A CA 1
ATOM 716 C C . HIS A 1 95 ? 8.343 -9.658 -7.207 1.00 66.44 95 HIS A C 1
ATOM 718 O O . HIS A 1 95 ? 8.645 -10.417 -6.286 1.00 66.44 95 HIS A O 1
ATOM 724 N N . ALA A 1 96 ? 8.861 -8.443 -7.327 1.00 74.62 96 ALA A N 1
ATOM 725 C CA . ALA A 1 96 ? 9.640 -7.831 -6.262 1.00 74.62 96 ALA A CA 1
ATOM 726 C C . ALA A 1 96 ? 8.682 -6.979 -5.421 1.00 74.62 96 ALA A C 1
ATOM 728 O O . ALA A 1 96 ? 8.325 -5.856 -5.777 1.00 74.62 96 ALA A O 1
ATOM 729 N N . VAL A 1 97 ? 8.172 -7.609 -4.360 1.00 78.88 97 VAL A N 1
ATOM 730 C CA . VAL A 1 97 ? 7.377 -6.959 -3.319 1.00 78.88 97 VAL A CA 1
ATOM 731 C C . VAL A 1 97 ? 8.102 -7.172 -2.003 1.00 78.88 97 VAL A C 1
ATOM 733 O O . VAL A 1 97 ? 8.268 -8.325 -1.597 1.00 78.88 97 VAL A O 1
ATOM 736 N N . ASP A 1 98 ? 8.494 -6.087 -1.343 1.00 81.31 98 ASP A N 1
ATOM 737 C CA . ASP A 1 98 ? 8.964 -6.143 0.041 1.00 81.31 98 ASP A CA 1
ATOM 738 C C . ASP A 1 98 ? 7.843 -5.712 0.990 1.00 81.31 98 ASP A C 1
ATOM 740 O O . ASP A 1 98 ? 7.063 -4.807 0.691 1.00 81.31 98 ASP A O 1
ATOM 744 N N . VAL A 1 99 ? 7.715 -6.405 2.122 1.00 83.62 99 VAL A N 1
ATOM 745 C CA . VAL A 1 99 ? 6.697 -6.134 3.141 1.00 83.62 99 VAL A CA 1
ATOM 746 C C . VAL A 1 99 ? 7.379 -6.011 4.491 1.00 83.62 99 VAL A C 1
ATOM 748 O O . VAL A 1 99 ? 7.706 -7.006 5.143 1.00 83.62 99 VAL A O 1
ATOM 751 N N . VAL A 1 100 ? 7.521 -4.773 4.954 1.00 81.44 100 VAL A N 1
ATOM 752 C CA . VAL A 1 100 ? 8.257 -4.451 6.174 1.00 81.44 100 VAL A CA 1
ATOM 753 C C . VAL A 1 100 ? 7.290 -4.018 7.271 1.00 81.44 100 VAL A C 1
ATOM 755 O O . VAL A 1 100 ? 6.550 -3.040 7.143 1.00 81.44 100 VAL A O 1
ATOM 758 N N . ALA A 1 101 ? 7.303 -4.737 8.394 1.00 82.50 101 ALA A N 1
ATOM 759 C CA . ALA A 1 101 ? 6.561 -4.371 9.595 1.00 82.50 101 ALA A CA 1
ATOM 760 C C . ALA A 1 101 ? 7.515 -3.798 10.651 1.00 82.50 101 ALA A C 1
ATOM 762 O O . ALA A 1 101 ? 8.289 -4.520 11.279 1.00 82.50 101 ALA A O 1
ATOM 763 N N . LEU A 1 102 ? 7.432 -2.488 10.872 1.00 75.19 102 LEU A N 1
ATOM 764 C CA . LEU A 1 102 ? 8.254 -1.761 11.835 1.00 75.19 102 LEU A CA 1
ATOM 765 C C . LEU A 1 102 ? 7.449 -1.486 13.106 1.00 75.19 102 LEU A C 1
ATOM 767 O O . LEU A 1 102 ? 6.391 -0.840 13.068 1.00 75.19 102 LEU A O 1
ATOM 771 N N . VAL A 1 103 ? 7.965 -1.940 14.247 1.00 69.31 103 VAL A N 1
ATOM 772 C CA . VAL A 1 103 ? 7.441 -1.555 15.560 1.00 69.31 103 VAL A CA 1
ATOM 773 C C . VAL A 1 103 ? 8.033 -0.198 15.917 1.00 69.31 103 VAL A C 1
ATOM 775 O O . VAL A 1 103 ? 9.231 -0.085 16.158 1.00 69.31 103 VAL A O 1
ATOM 778 N N . MET A 1 104 ? 7.196 0.838 15.959 1.00 60.03 104 MET A N 1
ATOM 779 C CA . MET A 1 104 ? 7.603 2.102 16.565 1.00 60.03 104 MET A CA 1
ATOM 780 C C . MET A 1 104 ? 7.319 2.012 18.059 1.00 60.03 104 MET A C 1
ATOM 782 O O . MET A 1 104 ? 6.159 1.985 18.469 1.00 60.03 104 MET A O 1
ATOM 786 N N . SER A 1 105 ? 8.371 1.937 18.872 1.00 57.19 105 SER A N 1
ATOM 787 C CA . SER A 1 105 ? 8.233 2.160 20.310 1.00 57.19 105 SER A CA 1
ATOM 788 C C . SER A 1 105 ? 7.747 3.596 20.540 1.00 57.19 105 SER A C 1
ATOM 790 O O . SER A 1 105 ? 8.228 4.504 19.856 1.00 57.19 105 SER A O 1
ATOM 792 N N . PRO A 1 106 ? 6.815 3.839 21.477 1.00 51.69 106 PRO A N 1
ATOM 793 C CA . PRO A 1 106 ? 6.409 5.197 21.805 1.00 51.69 106 PRO A CA 1
ATOM 794 C C . PRO A 1 106 ? 7.628 5.994 22.282 1.00 51.69 106 PRO A C 1
ATOM 796 O O . PRO A 1 106 ? 8.348 5.563 23.186 1.00 51.69 106 PRO A O 1
ATOM 799 N N . VAL A 1 107 ? 7.864 7.158 21.673 1.00 51.22 107 VAL A N 1
ATOM 800 C CA . VAL A 1 107 ? 8.812 8.137 22.208 1.00 51.22 107 VAL A CA 1
ATOM 801 C C . VAL A 1 107 ? 8.141 8.757 23.427 1.00 51.22 107 VAL A C 1
ATOM 803 O O . VAL A 1 107 ? 7.201 9.537 23.293 1.00 51.22 107 VAL A O 1
ATOM 806 N N . VAL A 1 108 ? 8.582 8.362 24.619 1.00 47.00 108 VAL A N 1
ATOM 807 C CA . VAL A 1 108 ? 8.213 9.058 25.853 1.00 47.00 108 VAL A CA 1
ATOM 808 C C . VAL A 1 108 ? 9.002 10.368 25.852 1.00 47.00 108 VAL A C 1
ATOM 810 O O . VAL A 1 108 ? 10.225 10.338 25.993 1.00 47.00 108 VAL A O 1
ATOM 813 N N . VAL A 1 109 ? 8.316 11.483 25.593 1.00 46.03 109 VAL A N 1
ATOM 814 C CA . VAL A 1 109 ? 8.872 12.844 25.701 1.00 46.03 109 VAL A CA 1
ATOM 815 C C . VAL A 1 109 ? 8.678 13.352 27.121 1.00 46.03 109 VAL A C 1
ATOM 817 O O . VAL A 1 109 ? 7.561 13.159 27.653 1.00 46.03 109 VAL A O 1
#

pLDDT: mean 83.32, std 11.91, range [46.03, 96.44]